Protein AF-A0A525CBE3-F1 (afdb_monomer_lite)

Radius of gyration: 21.02 Å; chains: 1; bounding box: 46×23×80 Å

Sequence (119 aa):
MKFIIILFCFYPCSSLAVDCSKYGKIKNDSGWCVPTIKQKESLGNIFTFLNCSYLSGLTCKVKYNGKQLLSQKIYYSQYNLKGEFINKKLLIYPKLNPDEFGIVTFFHVHGATTNLVIE

Foldseek 3Di:
DDDDDDDDPPDPPPPPQPDLPVPPADQDPVRDQAADEDEDPVCVCQKDWADWDDDQATKTKIFGQPSDDDDPWKKKWWAAPVRHTDDIGTWDWDDDDHGDITMTGDRDDPRGSTYIYID

Secondary structure (DSSP, 8-state):
--------------------GGGT-PBPTTSPBPPPEEE-HHHHTTEEEEEEEESSSEEEEEEE--SS---S--EEEEE-TTS-EEEEEE-------TT-EEEEEE-PPTT---EEEE-

pLDDT: mean 70.27, std 15.6, range [34.62, 90.69]

Structure (mmCIF, N/CA/C/O backbone):
data_AF-A0A525CBE3-F1
#
_entry.id   AF-A0A525CBE3-F1
#
loop_
_atom_site.group_PDB
_atom_site.id
_atom_site.type_symbol
_atom_site.label_atom_id
_atom_site.label_alt_id
_atom_site.label_comp_id
_atom_site.label_asym_id
_atom_site.label_entity_id
_atom_site.label_seq_id
_atom_site.pdbx_PDB_ins_code
_atom_site.Cartn_x
_atom_site.Cartn_y
_atom_site.Cartn_z
_atom_site.occupancy
_atom_site.B_iso_or_equiv
_atom_site.auth_seq_id
_atom_site.auth_comp_id
_atom_site.auth_asym_id
_atom_site.auth_atom_id
_atom_site.pdbx_PDB_model_num
ATOM 1 N N . MET A 1 1 ? 32.130 -6.389 -63.832 1.00 38.84 1 MET A N 1
ATOM 2 C CA . MET A 1 1 ? 30.854 -6.546 -63.097 1.00 38.84 1 MET A CA 1
ATOM 3 C C . MET A 1 1 ? 31.081 -6.143 -61.648 1.00 38.84 1 MET A C 1
ATOM 5 O O . MET A 1 1 ? 31.939 -6.735 -61.010 1.00 38.84 1 MET A O 1
ATOM 9 N N . LYS A 1 2 ? 30.401 -5.099 -61.157 1.00 34.62 2 LYS A N 1
ATOM 10 C CA . LYS A 1 2 ? 30.454 -4.672 -59.748 1.00 34.62 2 LYS A CA 1
ATOM 11 C C . LYS A 1 2 ? 29.262 -5.291 -59.019 1.00 34.62 2 LYS A C 1
ATOM 13 O O . LYS A 1 2 ? 28.128 -5.001 -59.382 1.00 34.62 2 LYS A O 1
ATOM 18 N N . PHE A 1 3 ? 29.521 -6.143 -58.031 1.00 37.00 3 PHE A N 1
ATOM 19 C CA . PHE A 1 3 ? 28.490 -6.697 -57.155 1.00 37.00 3 PHE A CA 1
ATOM 20 C C . PHE A 1 3 ? 28.270 -5.740 -55.982 1.00 37.00 3 PHE A C 1
ATOM 22 O O . PHE A 1 3 ? 29.191 -5.471 -55.215 1.00 37.00 3 PHE A O 1
ATOM 29 N N . ILE A 1 4 ? 27.059 -5.198 -55.873 1.00 43.19 4 ILE A N 1
ATOM 30 C CA . ILE A 1 4 ? 26.615 -4.412 -54.721 1.00 43.19 4 ILE A CA 1
ATOM 31 C C . ILE A 1 4 ? 25.974 -5.399 -53.747 1.00 43.19 4 ILE A C 1
ATOM 33 O O . ILE A 1 4 ? 24.931 -5.978 -54.045 1.00 43.19 4 ILE A O 1
ATOM 37 N N . ILE A 1 5 ? 26.616 -5.617 -52.601 1.00 48.12 5 ILE A N 1
ATOM 38 C CA . ILE A 1 5 ? 26.070 -6.430 -51.513 1.00 48.12 5 ILE A CA 1
ATOM 39 C C . ILE A 1 5 ? 25.222 -5.500 -50.644 1.00 48.12 5 ILE A C 1
ATOM 41 O O . ILE A 1 5 ? 25.749 -4.655 -49.923 1.00 48.12 5 ILE A O 1
ATOM 45 N N . ILE A 1 6 ? 23.900 -5.634 -50.741 1.00 50.97 6 ILE A N 1
ATOM 46 C CA . ILE A 1 6 ? 22.947 -4.938 -49.874 1.00 50.97 6 ILE A CA 1
ATOM 47 C C . ILE A 1 6 ? 22.848 -5.749 -48.576 1.00 50.97 6 ILE A C 1
ATOM 49 O O . ILE A 1 6 ? 22.178 -6.780 -48.534 1.00 50.97 6 ILE A O 1
ATOM 53 N N . LEU A 1 7 ? 23.543 -5.309 -47.521 1.00 44.50 7 LEU A N 1
ATOM 54 C CA . LEU A 1 7 ? 23.348 -5.846 -46.173 1.00 44.50 7 LEU A CA 1
ATOM 55 C C . LEU A 1 7 ? 22.003 -5.345 -45.631 1.00 44.50 7 LEU A C 1
ATOM 57 O O . LEU A 1 7 ? 21.880 -4.205 -45.186 1.00 44.50 7 LEU A O 1
ATOM 61 N N . PHE A 1 8 ? 20.993 -6.211 -45.642 1.00 48.38 8 PHE A N 1
ATOM 62 C CA . PHE A 1 8 ? 19.809 -6.027 -44.811 1.00 48.38 8 PHE A CA 1
ATOM 63 C C . PHE A 1 8 ? 20.213 -6.254 -43.351 1.00 48.38 8 PHE A C 1
ATOM 65 O O . PHE A 1 8 ? 20.375 -7.392 -42.911 1.00 48.38 8 PHE A O 1
ATOM 72 N N . CYS A 1 9 ? 20.382 -5.173 -42.590 1.00 42.91 9 CYS A N 1
ATOM 73 C CA . CYS A 1 9 ? 20.418 -5.250 -41.134 1.00 42.91 9 CYS A CA 1
ATOM 74 C C . CYS A 1 9 ? 19.037 -5.692 -40.630 1.00 42.91 9 CYS A C 1
ATOM 76 O O . CYS A 1 9 ? 18.174 -4.868 -40.330 1.00 42.91 9 CYS A O 1
ATOM 78 N N . PHE A 1 10 ? 18.836 -7.005 -40.524 1.00 43.59 10 PHE A N 1
ATOM 79 C CA . PHE A 1 10 ? 17.820 -7.600 -39.663 1.00 43.59 10 PHE A CA 1
ATOM 80 C C . PHE A 1 10 ? 18.227 -7.332 -38.211 1.00 43.59 10 PHE A C 1
ATOM 82 O O . PHE A 1 10 ? 18.789 -8.193 -37.542 1.00 43.59 10 PHE A O 1
ATOM 89 N N . TYR A 1 11 ? 17.991 -6.116 -37.720 1.00 44.75 11 TYR A N 1
ATOM 90 C CA . TYR A 1 11 ? 17.937 -5.912 -36.279 1.00 44.75 11 TYR A CA 1
ATOM 91 C C . TYR A 1 11 ? 16.696 -6.660 -35.787 1.00 44.75 11 TYR A C 1
ATOM 93 O O . TYR A 1 11 ? 15.586 -6.266 -36.162 1.00 44.75 11 TYR A O 1
ATOM 101 N N . PRO A 1 12 ? 16.817 -7.724 -34.969 1.00 46.62 12 PRO A N 1
ATOM 102 C CA . PRO A 1 12 ? 15.671 -8.140 -34.191 1.00 46.62 12 PRO A CA 1
ATOM 103 C C . PRO A 1 12 ? 15.301 -6.929 -33.340 1.00 46.62 12 PRO A C 1
ATOM 105 O O . PRO A 1 12 ? 16.126 -6.414 -32.584 1.00 46.62 12 PRO A O 1
ATOM 108 N N . CYS A 1 13 ? 14.081 -6.431 -33.522 1.00 39.22 13 CYS A N 1
ATOM 109 C CA . CYS A 1 13 ? 13.461 -5.523 -32.578 1.00 39.22 13 CYS A CA 1
ATOM 110 C C . CYS A 1 13 ? 13.420 -6.292 -31.256 1.00 39.22 13 CYS A C 1
ATOM 112 O O . CYS A 1 13 ? 12.538 -7.120 -31.036 1.00 39.22 13 CYS A O 1
ATOM 114 N N . SER A 1 14 ? 14.455 -6.134 -30.433 1.00 43.72 14 SER A N 1
ATOM 115 C CA . SER A 1 14 ? 14.506 -6.705 -29.103 1.00 43.72 14 SER A CA 1
ATOM 116 C C . SER A 1 14 ? 13.385 -6.023 -28.346 1.00 43.72 14 SER A C 1
ATOM 118 O O . SER A 1 14 ? 13.523 -4.895 -27.878 1.00 43.72 14 SER A O 1
ATOM 120 N N . SER A 1 15 ? 12.237 -6.700 -28.277 1.00 46.59 15 SER A N 1
ATOM 121 C CA . SER A 1 15 ? 11.198 -6.376 -27.319 1.00 46.59 15 SER A CA 1
ATOM 122 C C . SER A 1 15 ? 11.913 -6.296 -25.978 1.00 46.59 15 SER A C 1
ATOM 124 O O . SER A 1 15 ? 12.420 -7.318 -25.508 1.00 46.59 15 SER A O 1
ATOM 126 N N . LEU A 1 16 ? 12.050 -5.094 -25.413 1.00 46.72 16 LEU A N 1
ATOM 127 C CA . LEU A 1 16 ? 12.557 -4.927 -24.060 1.00 46.72 16 LEU A CA 1
ATOM 128 C C . LEU A 1 16 ? 11.596 -5.698 -23.157 1.00 46.72 16 LEU A C 1
ATOM 130 O O . LEU A 1 16 ? 10.543 -5.197 -22.763 1.00 46.72 16 LEU A O 1
ATOM 134 N N . ALA A 1 17 ? 11.921 -6.959 -22.890 1.00 50.47 17 ALA A N 1
ATOM 135 C CA . ALA A 1 17 ? 11.230 -7.755 -21.910 1.00 50.47 17 ALA A CA 1
ATOM 136 C C . ALA A 1 17 ? 11.529 -7.077 -20.577 1.00 50.47 17 ALA A C 1
ATOM 138 O O . ALA A 1 17 ? 12.643 -7.158 -20.066 1.00 50.47 17 ALA A O 1
ATOM 139 N N . VAL A 1 18 ? 10.560 -6.313 -20.074 1.00 54.78 18 VAL A N 1
ATOM 140 C CA . VAL A 1 18 ? 10.680 -5.650 -18.781 1.00 54.78 18 VAL A CA 1
ATOM 141 C C . VAL A 1 18 ? 10.821 -6.753 -17.736 1.00 54.78 18 VAL A C 1
ATOM 143 O O . VAL A 1 18 ? 9.871 -7.488 -17.463 1.00 54.78 18 VAL A O 1
ATOM 146 N N . ASP A 1 19 ? 12.034 -6.920 -17.215 1.00 57.81 19 ASP A N 1
ATOM 147 C CA . ASP A 1 19 ? 12.336 -7.917 -16.199 1.00 57.81 19 ASP A CA 1
ATOM 148 C C . ASP A 1 19 ? 11.806 -7.439 -14.838 1.00 57.81 19 ASP A C 1
ATOM 150 O O . ASP A 1 19 ? 12.372 -6.559 -14.185 1.00 57.81 19 ASP A O 1
ATOM 154 N N . CYS A 1 20 ? 10.673 -8.009 -14.425 1.00 59.81 20 CYS A N 1
ATOM 155 C CA . CYS A 1 20 ? 10.031 -7.713 -13.146 1.00 59.81 20 CYS A CA 1
ATOM 156 C C . CYS A 1 20 ? 10.633 -8.519 -11.972 1.00 59.81 20 CYS A C 1
ATOM 158 O O . CYS A 1 20 ? 10.267 -8.274 -10.817 1.00 59.81 20 CYS A O 1
ATOM 160 N N . SER A 1 21 ? 11.529 -9.483 -12.238 1.00 56.75 21 SER A N 1
ATOM 161 C CA . SER A 1 21 ? 11.987 -10.483 -11.258 1.00 56.75 21 SER A CA 1
ATOM 162 C C . SER A 1 21 ? 12.767 -9.874 -10.091 1.00 56.75 21 SER A C 1
ATOM 164 O O . SER A 1 21 ? 12.572 -10.269 -8.942 1.00 56.75 21 SER A O 1
ATOM 166 N N . LYS A 1 22 ? 13.551 -8.820 -10.342 1.00 52.91 22 LYS A N 1
ATOM 167 C CA . LYS A 1 22 ? 14.335 -8.109 -9.316 1.00 52.91 22 LYS A CA 1
ATOM 168 C C . LYS A 1 22 ? 13.477 -7.378 -8.269 1.00 52.91 22 LYS A C 1
ATOM 170 O O . LYS A 1 22 ? 13.978 -6.994 -7.215 1.00 52.91 22 LYS A O 1
ATOM 175 N N . TYR A 1 23 ? 12.185 -7.190 -8.537 1.00 50.94 23 TYR A N 1
ATOM 176 C CA . TYR A 1 23 ? 11.291 -6.339 -7.741 1.00 50.94 23 TYR A CA 1
ATOM 177 C C . TYR A 1 23 ? 10.095 -7.102 -7.149 1.00 50.94 23 TYR A C 1
ATOM 179 O O . TYR A 1 23 ? 9.199 -6.497 -6.552 1.00 50.94 23 TYR A O 1
ATOM 187 N N . GLY A 1 24 ? 10.118 -8.435 -7.272 1.00 47.66 24 GLY A N 1
ATOM 188 C CA . GLY A 1 24 ? 9.222 -9.347 -6.567 1.00 47.66 24 GLY A CA 1
ATOM 189 C C . GLY A 1 24 ? 7.805 -9.422 -7.127 1.00 47.66 24 GLY A C 1
ATOM 190 O O . GLY A 1 24 ? 6.876 -9.546 -6.328 1.00 47.66 24 GLY A O 1
ATOM 191 N N . LYS A 1 25 ? 7.600 -9.309 -8.456 1.00 55.25 25 LYS A N 1
ATOM 192 C CA . LYS A 1 25 ? 6.237 -9.252 -9.020 1.00 55.25 25 LYS A CA 1
ATOM 193 C C . LYS A 1 25 ? 5.908 -10.042 -10.279 1.00 55.25 25 LYS A C 1
ATOM 195 O O . LYS A 1 25 ? 6.708 -10.192 -11.194 1.00 55.25 25 LYS A O 1
ATOM 200 N N . ILE A 1 26 ? 4.632 -10.447 -10.269 1.00 55.75 26 ILE A N 1
ATOM 201 C CA . ILE A 1 26 ? 3.819 -11.074 -11.312 1.00 55.75 26 ILE A CA 1
ATOM 202 C C . ILE A 1 26 ? 3.611 -10.075 -12.456 1.00 55.75 26 ILE A C 1
ATOM 204 O O . ILE A 1 26 ? 3.178 -8.939 -12.236 1.00 55.75 26 ILE A O 1
ATOM 208 N N . LYS A 1 27 ? 3.926 -10.520 -13.671 1.00 55.69 27 LYS A N 1
ATOM 209 C CA . LYS A 1 27 ? 3.571 -9.858 -14.926 1.00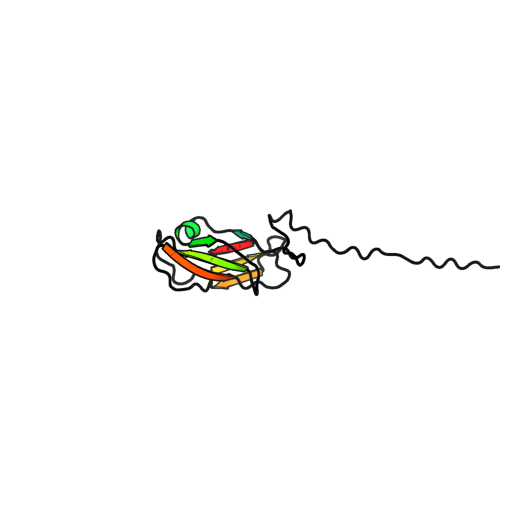 55.69 27 LYS A CA 1
ATOM 210 C C . LYS A 1 27 ? 2.052 -9.963 -15.080 1.00 55.69 27 LYS A C 1
ATOM 212 O O . LYS A 1 27 ? 1.530 -11.067 -14.961 1.00 55.69 27 LYS A O 1
ATOM 217 N N . ASN A 1 28 ? 1.336 -8.860 -15.302 1.00 60.59 28 ASN A N 1
ATOM 218 C CA . ASN A 1 28 ? -0.060 -9.009 -15.728 1.00 60.59 28 ASN A CA 1
ATOM 219 C C . ASN A 1 28 ? -0.106 -9.649 -17.128 1.00 60.59 28 ASN A C 1
ATOM 221 O O . ASN A 1 28 ? 0.909 -9.674 -17.831 1.00 60.59 28 ASN A O 1
ATOM 225 N N . ASP A 1 29 ? -1.277 -10.126 -17.550 1.00 58.50 29 ASP A N 1
ATOM 226 C CA . ASP A 1 29 ? -1.456 -10.780 -18.859 1.00 58.50 29 ASP A CA 1
ATOM 227 C C . ASP A 1 29 ? -1.034 -9.879 -20.036 1.00 58.50 29 ASP A C 1
ATOM 229 O O . ASP A 1 29 ? -0.702 -10.352 -21.119 1.00 58.50 29 ASP A O 1
ATOM 233 N N . SER A 1 30 ? -0.978 -8.563 -19.808 1.00 58.06 30 SER A N 1
ATOM 234 C CA . SER A 1 30 ? -0.550 -7.546 -20.772 1.00 58.06 30 SER A CA 1
ATOM 235 C C . S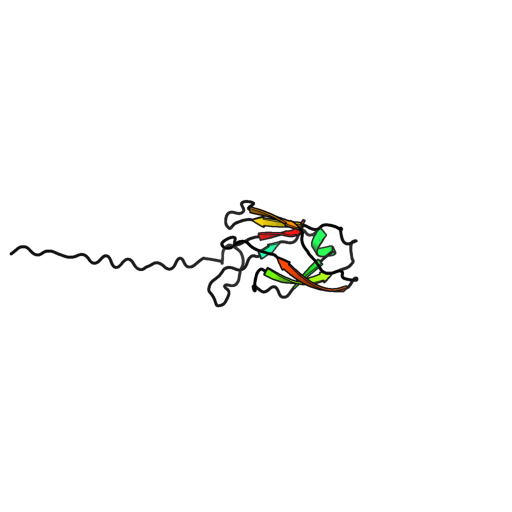ER A 1 30 ? 0.952 -7.224 -20.734 1.00 58.06 30 SER A C 1
ATOM 237 O O . SER A 1 30 ? 1.396 -6.314 -21.431 1.00 58.06 30 SER A O 1
ATOM 239 N N . GLY A 1 31 ? 1.754 -7.920 -19.925 1.00 59.44 31 GLY A N 1
ATOM 240 C CA . GLY A 1 31 ? 3.209 -7.769 -19.910 1.00 59.44 31 GLY A CA 1
ATOM 241 C C . GLY A 1 31 ? 3.773 -6.678 -18.988 1.00 59.44 31 GLY A C 1
ATOM 242 O O . GLY A 1 31 ? 4.984 -6.460 -19.008 1.00 59.44 31 GLY A O 1
ATOM 243 N N . TRP A 1 32 ? 2.947 -6.015 -18.174 1.00 61.75 32 TRP A N 1
ATOM 244 C CA . TRP A 1 32 ? 3.352 -4.916 -17.291 1.00 61.75 32 TRP A CA 1
ATOM 245 C C . TRP A 1 32 ? 3.755 -5.401 -15.899 1.00 61.75 32 TRP A C 1
ATOM 247 O O . TRP A 1 32 ? 3.110 -6.271 -15.306 1.00 61.75 32 TRP A O 1
ATOM 257 N N . CYS 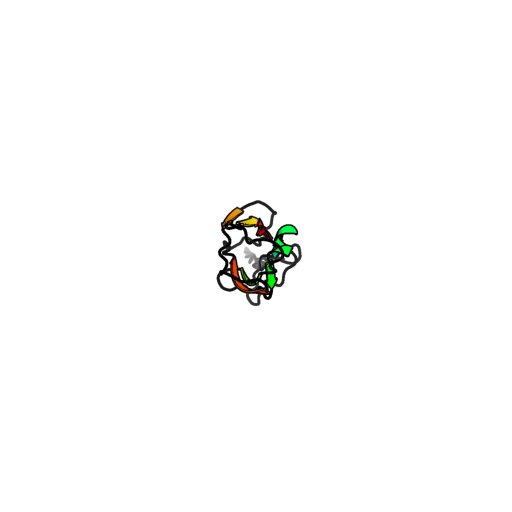A 1 33 ? 4.791 -4.775 -15.338 1.00 66.69 33 CYS A N 1
ATOM 258 C CA . CYS A 1 33 ? 5.163 -4.984 -13.947 1.00 66.69 33 CYS A CA 1
ATOM 259 C C . CYS A 1 33 ? 4.215 -4.206 -13.023 1.00 66.69 33 CYS A C 1
ATOM 261 O O . CYS A 1 33 ? 4.138 -2.977 -13.067 1.00 66.69 33 CYS A O 1
ATOM 263 N N . VAL A 1 34 ? 3.515 -4.922 -12.148 1.00 68.06 34 VAL A N 1
ATOM 264 C CA . VAL A 1 34 ? 2.670 -4.318 -11.109 1.00 68.06 34 VAL A CA 1
ATOM 265 C C . VAL A 1 34 ? 3.583 -3.692 -10.020 1.00 68.06 34 VAL A C 1
ATOM 267 O O . VAL A 1 34 ? 4.702 -4.161 -9.847 1.00 68.06 34 VAL A O 1
ATOM 270 N N . PRO A 1 35 ? 3.180 -2.641 -9.279 1.00 69.06 35 PRO A N 1
ATOM 271 C CA . PRO A 1 35 ? 3.996 -2.014 -8.213 1.00 69.06 35 PRO A CA 1
ATOM 272 C C . PRO A 1 35 ? 3.823 -2.662 -6.828 1.00 69.06 35 PRO A C 1
ATOM 274 O O . PRO A 1 35 ? 2.689 -2.924 -6.436 1.00 69.06 35 PRO A O 1
ATOM 277 N N . THR A 1 36 ? 4.888 -2.954 -6.071 1.00 71.88 36 THR A N 1
ATOM 278 C CA . THR A 1 36 ? 4.817 -3.633 -4.752 1.00 71.88 36 THR A CA 1
ATOM 279 C C . THR A 1 36 ? 4.475 -2.686 -3.615 1.00 71.88 36 THR A C 1
ATOM 281 O O . THR A 1 36 ? 5.056 -1.614 -3.489 1.00 71.88 36 THR A O 1
ATOM 284 N N . ILE A 1 37 ? 3.562 -3.104 -2.736 1.00 75.81 37 ILE A N 1
ATOM 285 C CA . ILE A 1 37 ? 3.282 -2.373 -1.499 1.00 75.81 37 ILE A CA 1
ATOM 286 C C . ILE A 1 37 ? 4.277 -2.824 -0.438 1.00 75.81 37 ILE A C 1
ATOM 288 O O . ILE A 1 37 ? 4.360 -4.010 -0.125 1.00 75.81 37 ILE A O 1
ATOM 292 N N . LYS A 1 38 ? 5.019 -1.868 0.118 1.00 77.75 38 LYS A N 1
ATOM 293 C CA . LYS A 1 38 ? 5.838 -2.048 1.314 1.00 77.75 38 LYS A CA 1
ATOM 294 C C . LYS A 1 38 ? 5.226 -1.224 2.436 1.00 77.75 38 LYS A C 1
ATOM 296 O O . LYS A 1 38 ? 5.273 0.002 2.441 1.00 77.75 38 LYS A O 1
ATOM 301 N N . GLN A 1 39 ? 4.627 -1.905 3.394 1.00 75.12 39 GLN A N 1
ATOM 302 C CA . GLN A 1 39 ? 3.982 -1.245 4.517 1.00 75.12 39 GLN A CA 1
ATOM 303 C C . GLN A 1 39 ? 4.984 -1.052 5.660 1.00 75.12 39 GLN A C 1
ATOM 305 O O . GLN A 1 39 ? 5.718 -1.982 5.990 1.00 75.12 39 GLN A O 1
ATOM 310 N N . LYS A 1 40 ? 5.015 0.140 6.275 1.00 76.56 40 LYS A N 1
ATOM 311 C CA . LYS A 1 40 ? 5.692 0.320 7.569 1.00 76.56 40 LYS A CA 1
ATOM 312 C C . LYS A 1 40 ? 4.996 -0.548 8.618 1.00 76.56 40 LYS A C 1
ATOM 314 O O . LYS A 1 40 ? 3.771 -0.630 8.633 1.00 76.56 40 LYS A O 1
ATOM 319 N N . GLU A 1 41 ? 5.764 -1.162 9.510 1.00 73.88 41 GLU A N 1
ATOM 320 C CA . GLU A 1 41 ? 5.241 -2.089 10.523 1.00 73.88 41 GLU A CA 1
ATOM 321 C C . GLU A 1 41 ? 4.141 -1.459 11.393 1.00 73.88 41 GLU A C 1
ATOM 323 O O . GLU A 1 41 ? 3.090 -2.061 11.607 1.00 73.88 41 GLU A O 1
ATOM 328 N N . SER A 1 42 ? 4.315 -0.191 11.783 1.00 73.56 42 SER A N 1
ATOM 329 C CA . SER A 1 42 ? 3.311 0.588 12.519 1.00 73.56 42 SER A CA 1
ATOM 330 C C . SER A 1 42 ? 1.964 0.677 11.796 1.00 73.56 42 SER A C 1
ATOM 332 O O . SER A 1 42 ? 0.911 0.605 12.424 1.00 73.56 42 SER A O 1
ATOM 334 N N . LEU A 1 43 ? 1.975 0.766 10.466 1.00 75.69 43 LEU A N 1
ATOM 335 C CA . LEU A 1 43 ? 0.764 0.788 9.652 1.00 75.69 43 LEU A CA 1
ATOM 336 C C . LEU A 1 43 ? 0.139 -0.593 9.492 1.00 75.69 43 LEU A C 1
ATOM 338 O O . LEU A 1 43 ? -1.065 -0.651 9.266 1.00 75.69 43 LEU A O 1
ATOM 342 N N . GLY A 1 44 ? 0.895 -1.686 9.631 1.00 78.38 44 GLY A N 1
ATOM 343 C CA . GLY A 1 44 ? 0.343 -3.049 9.663 1.00 78.38 44 GLY A CA 1
ATOM 344 C C . GLY A 1 44 ? -0.627 -3.264 10.832 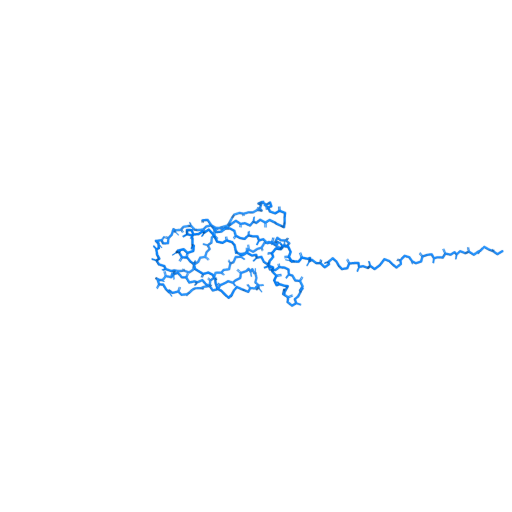1.00 78.38 44 GLY A C 1
ATOM 345 O O . GLY A 1 44 ? -1.567 -4.055 10.740 1.00 78.38 44 GLY A O 1
ATOM 346 N N . ASN A 1 45 ? -0.470 -2.488 11.908 1.00 79.62 45 ASN A N 1
ATOM 347 C CA . ASN A 1 45 ? -1.410 -2.464 13.030 1.00 79.62 45 ASN A CA 1
ATOM 348 C C . ASN A 1 45 ? -2.706 -1.701 12.717 1.00 79.62 45 ASN A C 1
ATOM 350 O O . ASN A 1 45 ? -3.722 -1.936 13.368 1.00 79.62 45 ASN A O 1
ATOM 354 N N . ILE A 1 46 ? -2.690 -0.817 11.718 1.00 80.88 46 ILE A N 1
ATOM 355 C CA . ILE A 1 46 ? -3.848 -0.019 11.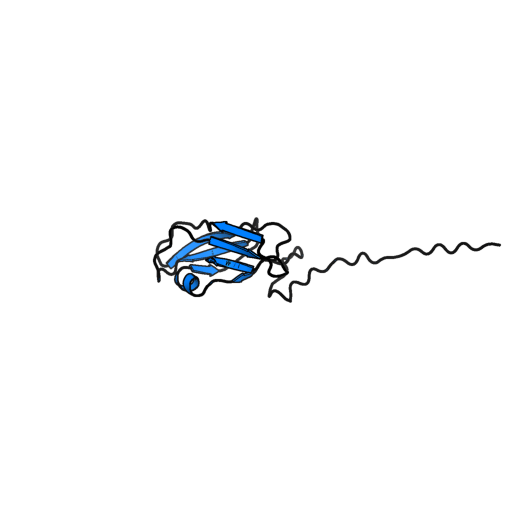300 1.00 80.88 46 ILE A CA 1
ATOM 356 C C . ILE A 1 46 ? -4.569 -0.723 10.154 1.00 80.88 46 ILE A C 1
ATOM 358 O O . ILE A 1 46 ? -5.775 -0.929 10.223 1.00 80.88 46 ILE A O 1
ATOM 362 N N . PHE A 1 47 ? -3.842 -1.125 9.115 1.00 85.88 47 PHE A N 1
ATOM 363 C CA . PHE A 1 47 ? -4.414 -1.652 7.886 1.00 85.88 47 PHE A CA 1
ATOM 364 C C . PHE A 1 47 ? -3.761 -2.948 7.433 1.00 85.88 47 PHE A C 1
ATOM 366 O O . PHE A 1 47 ? -2.555 -3.140 7.567 1.00 85.88 47 PHE A O 1
ATOM 373 N N . THR A 1 48 ? -4.548 -3.790 6.775 1.00 88.75 48 THR A N 1
ATOM 374 C CA . THR A 1 48 ? -4.042 -4.907 5.978 1.00 88.75 48 THR A CA 1
ATOM 375 C C . THR A 1 48 ? -4.553 -4.779 4.551 1.00 88.75 48 THR A C 1
ATOM 377 O O . THR A 1 48 ? -5.758 -4.689 4.329 1.00 88.75 48 THR A O 1
ATOM 380 N N . PHE A 1 49 ? -3.639 -4.773 3.580 1.00 86.69 49 PHE A N 1
ATOM 381 C CA . PHE A 1 49 ? -3.970 -4.728 2.156 1.00 86.69 49 PHE A CA 1
ATOM 382 C C . PHE A 1 49 ? -3.977 -6.144 1.577 1.00 86.69 49 PHE A C 1
ATOM 384 O O . PHE A 1 49 ? -3.021 -6.899 1.737 1.00 86.69 49 PHE A O 1
ATOM 391 N N . LEU A 1 50 ? -5.070 -6.501 0.912 1.00 86.44 50 LEU A N 1
ATOM 392 C CA . LEU A 1 50 ? -5.384 -7.831 0.403 1.00 86.44 50 LEU A CA 1
ATOM 393 C C . LEU A 1 50 ? -5.863 -7.723 -1.047 1.00 86.44 50 LEU A C 1
ATOM 395 O O . LEU A 1 50 ? -6.392 -6.689 -1.460 1.00 86.44 50 LEU A O 1
ATOM 399 N N . ASN A 1 51 ? -5.734 -8.812 -1.806 1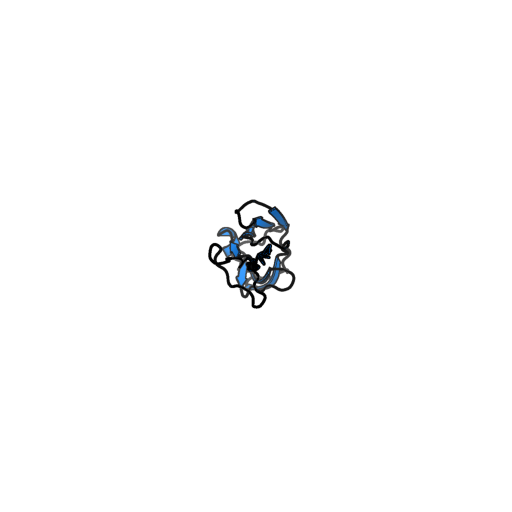.00 85.69 51 ASN A N 1
ATOM 400 C CA . ASN A 1 51 ? -6.317 -8.970 -3.146 1.00 85.69 51 ASN A CA 1
ATOM 401 C C . ASN A 1 51 ? -6.055 -7.771 -4.076 1.00 85.69 51 ASN A C 1
ATOM 403 O O . ASN A 1 51 ? -6.971 -7.226 -4.691 1.00 85.69 51 ASN A O 1
ATOM 407 N N . CYS A 1 52 ? -4.801 -7.324 -4.136 1.00 80.25 52 CYS A N 1
ATOM 408 C CA . CYS A 1 52 ? -4.420 -6.183 -4.955 1.00 80.25 52 CYS A CA 1
ATOM 409 C C . CYS A 1 52 ? -4.417 -6.540 -6.445 1.00 80.25 52 CYS A C 1
ATOM 411 O O . CYS A 1 52 ? -3.747 -7.484 -6.861 1.00 80.25 52 CYS A O 1
ATOM 413 N N . SER A 1 53 ? -5.107 -5.738 -7.249 1.00 79.19 53 SER A N 1
ATOM 414 C CA . SER A 1 53 ? -5.197 -5.861 -8.704 1.00 79.19 53 SER A CA 1
ATOM 415 C C . SER A 1 53 ? -4.902 -4.520 -9.374 1.00 79.19 53 SER A C 1
ATOM 417 O O . SER A 1 53 ? -4.959 -3.467 -8.738 1.00 79.19 53 SER A O 1
ATOM 419 N N . TYR A 1 54 ? -4.522 -4.551 -10.650 1.00 75.19 54 TYR A N 1
ATOM 420 C CA . TYR A 1 54 ? -4.229 -3.343 -11.416 1.00 75.19 54 TYR A CA 1
ATOM 421 C C . TYR A 1 54 ? -5.380 -3.050 -12.384 1.00 75.19 54 TYR A C 1
ATOM 423 O O . TYR A 1 54 ? -5.623 -3.845 -13.287 1.00 75.19 54 TYR A O 1
ATOM 431 N N . LEU A 1 55 ? -6.084 -1.931 -12.181 1.00 70.00 55 LEU A N 1
ATOM 432 C CA . LEU A 1 55 ? -7.202 -1.473 -13.027 1.00 70.00 55 LEU A CA 1
ATOM 433 C C . LEU A 1 55 ? -6.883 -0.100 -13.642 1.00 70.00 55 LEU A C 1
ATOM 435 O O . LEU A 1 55 ? -6.382 -0.018 -14.756 1.00 70.00 55 LEU A O 1
ATOM 439 N N . SER A 1 56 ? -7.108 0.980 -12.892 1.00 67.19 56 SER A N 1
ATOM 440 C CA . SER A 1 56 ? -6.701 2.366 -13.213 1.00 67.19 56 SER A CA 1
ATOM 441 C C . SER A 1 56 ? -5.542 2.857 -12.326 1.00 67.19 56 SER A C 1
ATOM 443 O O . SER A 1 56 ? -5.166 4.028 -12.312 1.00 67.19 56 SER A O 1
ATOM 445 N N . GLY A 1 57 ? -4.995 1.931 -11.547 1.00 77.00 57 GLY A N 1
ATOM 446 C CA . GLY A 1 57 ? -4.032 2.090 -10.471 1.00 77.00 57 GLY A CA 1
ATOM 447 C C . GLY A 1 57 ? -3.923 0.754 -9.737 1.00 77.00 57 GLY A C 1
ATOM 448 O O . GLY A 1 57 ? -4.563 -0.224 -10.132 1.00 77.00 57 GLY A O 1
ATOM 449 N N . LEU A 1 58 ? -3.125 0.694 -8.671 1.00 81.62 58 LEU A N 1
ATOM 450 C CA . LEU A 1 58 ? -3.103 -0.494 -7.820 1.00 81.62 58 LEU A CA 1
ATOM 451 C C . LEU A 1 58 ? -4.297 -0.419 -6.865 1.00 81.62 58 LEU A C 1
ATOM 453 O O . LEU A 1 58 ? -4.300 0.397 -5.949 1.00 81.62 58 LEU A O 1
ATOM 457 N N . THR A 1 59 ? -5.314 -1.239 -7.086 1.00 86.00 59 THR A N 1
ATOM 458 C CA . THR A 1 59 ? -6.524 -1.287 -6.263 1.00 86.00 59 THR A CA 1
ATOM 459 C C . THR A 1 59 ? -6.472 -2.505 -5.356 1.00 86.00 59 THR A C 1
ATOM 461 O O . THR A 1 59 ? -6.324 -3.628 -5.828 1.00 86.00 59 THR A O 1
ATOM 464 N N . CYS A 1 60 ? -6.602 -2.293 -4.051 1.00 86.50 60 CYS A N 1
ATOM 465 C CA . CYS A 1 60 ? -6.557 -3.343 -3.040 1.00 86.50 60 CYS A CA 1
ATOM 466 C C . CYS A 1 60 ? -7.820 -3.323 -2.182 1.00 86.50 60 CYS A C 1
ATOM 468 O O . CYS A 1 60 ? -8.379 -2.260 -1.892 1.00 86.50 60 CYS A O 1
ATOM 470 N N . LYS A 1 61 ? -8.210 -4.502 -1.696 1.00 90.56 61 LYS A N 1
ATOM 471 C CA . LYS A 1 61 ? -9.098 -4.607 -0.541 1.00 90.56 61 LYS A CA 1
ATOM 472 C C . LYS A 1 61 ? -8.291 -4.229 0.695 1.00 90.56 61 LYS A C 1
ATOM 474 O O . LYS A 1 61 ? -7.208 -4.764 0.907 1.00 90.56 61 LYS A O 1
ATOM 479 N N . VAL A 1 62 ? -8.785 -3.302 1.499 1.00 89.81 62 VAL A N 1
ATOM 480 C CA . VAL A 1 62 ? -8.142 -2.902 2.753 1.00 89.81 62 VAL A CA 1
ATOM 481 C C . VAL A 1 62 ? -9.002 -3.358 3.922 1.00 89.81 62 VAL A C 1
ATOM 483 O O . VAL A 1 62 ? -10.218 -3.214 3.871 1.00 89.81 62 VAL A O 1
ATOM 486 N N . LYS A 1 63 ? -8.391 -3.927 4.956 1.00 90.56 63 LYS A N 1
ATOM 487 C CA . LYS A 1 63 ? -9.030 -4.214 6.243 1.00 90.56 63 LYS A CA 1
ATOM 488 C C . LYS A 1 63 ? -8.526 -3.215 7.273 1.00 90.56 63 LYS A C 1
ATOM 490 O O . LYS A 1 63 ? -7.310 -3.067 7.383 1.00 90.56 63 LYS A O 1
ATOM 495 N N . TYR A 1 64 ? -9.415 -2.561 8.017 1.00 88.62 64 TYR A N 1
ATOM 496 C CA . TYR A 1 64 ? -9.017 -1.770 9.184 1.00 88.62 64 TYR A CA 1
ATOM 497 C C . TYR A 1 64 ? -8.908 -2.684 10.409 1.00 88.62 64 TYR A C 1
ATOM 499 O O . TYR A 1 64 ? -9.878 -3.307 10.818 1.00 88.62 64 TYR A O 1
ATOM 507 N N . ASN A 1 65 ? -7.716 -2.789 10.990 1.00 85.12 65 ASN A N 1
ATOM 508 C CA . ASN A 1 65 ? -7.419 -3.718 12.082 1.00 85.12 65 ASN A CA 1
ATOM 509 C C . ASN A 1 65 ? -7.784 -3.166 13.467 1.00 85.12 65 ASN A C 1
ATOM 511 O O . ASN A 1 65 ? -7.777 -3.918 14.435 1.00 85.12 65 ASN A O 1
ATOM 515 N N . GLY A 1 66 ? -8.041 -1.860 13.595 1.00 77.31 66 GLY A N 1
ATOM 516 C CA . GLY A 1 66 ? -8.510 -1.251 14.845 1.00 77.31 66 GLY A CA 1
ATOM 517 C C . GLY A 1 66 ? -7.517 -1.232 16.015 1.00 77.31 66 GLY A C 1
ATOM 518 O O . GLY A 1 66 ? -7.875 -0.739 17.080 1.00 77.31 66 GLY A O 1
ATOM 519 N N . LYS A 1 67 ? -6.272 -1.713 15.856 1.00 81.19 67 LYS A N 1
ATOM 520 C CA . LYS A 1 67 ? -5.273 -1.732 16.949 1.00 81.19 67 LYS A CA 1
ATOM 521 C C . LYS A 1 67 ? -4.724 -0.347 17.300 1.00 81.19 67 LYS A C 1
ATOM 523 O O . LYS A 1 67 ? -4.107 -0.179 18.347 1.00 81.19 67 LYS A O 1
ATOM 528 N N . GLN A 1 68 ? -4.913 0.632 16.421 1.00 76.44 68 GLN A N 1
ATOM 529 C CA . GLN A 1 68 ? -4.504 2.015 16.624 1.00 76.44 68 GLN A CA 1
ATOM 530 C C . GLN A 1 68 ? -5.514 2.945 15.955 1.00 76.44 68 GLN A C 1
ATOM 532 O O . GLN A 1 68 ? -6.073 2.605 14.912 1.00 76.44 68 GLN A O 1
ATOM 537 N N . LEU A 1 69 ? -5.728 4.121 16.555 1.00 72.44 69 LEU A N 1
ATOM 538 C CA . LEU A 1 69 ? -6.592 5.149 15.988 1.00 72.44 69 LEU A CA 1
ATOM 539 C C . LEU A 1 69 ? -6.125 5.543 14.588 1.00 72.44 69 LEU A C 1
ATOM 541 O O . LEU A 1 69 ? -4.943 5.775 14.325 1.00 72.44 69 LEU A O 1
ATOM 545 N N . LEU A 1 70 ? -7.104 5.655 13.705 1.00 68.75 70 LEU A N 1
ATOM 546 C CA . LEU A 1 70 ? -6.934 6.077 12.332 1.00 68.75 70 LEU A CA 1
ATOM 547 C C . LEU A 1 70 ? -6.436 7.531 12.287 1.00 68.75 70 LEU A C 1
ATOM 549 O O . LEU A 1 70 ? -7.179 8.464 12.593 1.00 68.75 70 LEU A O 1
ATOM 553 N N . SER A 1 71 ? -5.163 7.728 11.924 1.00 67.81 71 SER A N 1
ATOM 554 C CA . SER A 1 71 ? -4.634 9.068 11.654 1.00 67.81 71 SER A CA 1
ATOM 555 C C . SER A 1 71 ? -5.476 9.730 10.566 1.00 67.81 71 SER A C 1
ATOM 557 O O . SER A 1 71 ? -5.757 9.122 9.529 1.00 67.81 71 SER A O 1
ATOM 559 N N . GLN A 1 72 ? -5.836 10.999 10.770 1.00 69.81 72 GLN A N 1
ATOM 560 C CA . GLN A 1 72 ? -6.650 11.758 9.814 1.00 69.81 72 GLN A CA 1
ATOM 561 C C . GLN A 1 72 ? -6.010 11.841 8.423 1.00 69.81 72 GLN A C 1
ATOM 563 O O . GLN A 1 72 ? -6.708 12.055 7.434 1.00 69.81 72 GLN A O 1
ATOM 568 N N . LYS A 1 73 ? -4.682 11.705 8.338 1.00 82.38 73 LYS A N 1
ATOM 569 C CA . LYS A 1 73 ? -3.936 11.773 7.084 1.00 82.38 73 LYS A CA 1
ATOM 570 C C . LYS A 1 73 ? -2.881 10.680 7.075 1.00 82.38 73 LYS A C 1
ATOM 572 O O . LYS A 1 73 ? -1.974 10.682 7.901 1.00 82.38 73 LYS A O 1
ATOM 577 N N . ILE A 1 74 ? -3.026 9.763 6.130 1.00 80.88 74 ILE A N 1
ATOM 578 C CA . ILE A 1 74 ? -2.052 8.715 5.834 1.00 80.88 74 ILE A CA 1
ATOM 579 C C . ILE A 1 74 ? -1.542 9.006 4.438 1.00 80.88 74 ILE A C 1
ATOM 581 O O . ILE A 1 74 ? -2.330 9.337 3.552 1.00 80.88 74 ILE A O 1
ATOM 585 N N . TYR A 1 75 ? -0.237 8.924 4.237 1.00 85.75 75 TYR A N 1
ATOM 586 C CA . TYR A 1 75 ? 0.370 9.213 2.948 1.00 85.75 75 TYR A CA 1
ATOM 587 C C . TYR A 1 75 ? 0.987 7.954 2.367 1.00 85.75 75 TYR A C 1
ATOM 589 O O . TYR A 1 75 ? 1.255 6.981 3.066 1.00 85.75 75 TYR A O 1
ATOM 597 N N . TYR A 1 76 ? 1.237 7.979 1.067 1.00 85.44 76 TYR A N 1
ATOM 598 C CA . TYR A 1 76 ? 2.081 6.992 0.431 1.00 85.44 76 TYR A CA 1
ATOM 599 C C . TYR A 1 76 ? 3.081 7.671 -0.498 1.00 85.44 76 TYR A C 1
ATOM 601 O O . TYR A 1 76 ? 2.764 8.654 -1.174 1.00 85.44 76 TYR A O 1
ATOM 609 N N . SER A 1 77 ? 4.290 7.129 -0.528 1.00 85.88 77 SER A N 1
ATOM 610 C CA . SER A 1 77 ? 5.386 7.591 -1.374 1.00 85.88 77 SER A CA 1
ATOM 611 C C . SER A 1 77 ? 5.608 6.614 -2.525 1.00 85.88 77 SER A C 1
ATOM 613 O O . SER A 1 77 ? 5.560 5.398 -2.328 1.00 85.88 77 SER A O 1
ATOM 615 N N . GLN A 1 78 ? 5.845 7.143 -3.724 1.00 83.00 78 GLN A N 1
ATOM 616 C CA . GLN A 1 78 ? 6.187 6.379 -4.923 1.00 83.00 78 GLN A CA 1
ATOM 617 C C . GLN A 1 78 ? 7.683 6.498 -5.200 1.00 83.00 78 GLN A C 1
ATOM 619 O O . GLN A 1 78 ? 8.221 7.603 -5.225 1.00 83.00 78 GLN A O 1
ATOM 624 N N . TYR A 1 79 ? 8.333 5.369 -5.469 1.00 78.31 79 TYR A N 1
ATOM 625 C CA . TYR A 1 79 ? 9.745 5.290 -5.849 1.00 78.31 79 TYR A CA 1
ATOM 626 C C . TYR A 1 79 ? 9.925 4.572 -7.182 1.00 78.31 79 TYR A C 1
ATOM 628 O O . TYR A 1 79 ? 9.329 3.519 -7.365 1.00 78.31 79 TYR A O 1
ATOM 636 N N . ASN A 1 80 ? 10.749 5.073 -8.098 1.00 74.69 80 ASN A N 1
ATOM 637 C CA . ASN A 1 80 ? 10.958 4.426 -9.395 1.00 74.69 80 ASN A CA 1
ATOM 638 C C . ASN A 1 80 ? 11.728 3.092 -9.280 1.00 74.69 80 ASN A C 1
ATOM 640 O O . ASN A 1 80 ? 12.117 2.651 -8.197 1.00 74.69 80 ASN A O 1
ATOM 644 N N . LEU A 1 81 ? 12.000 2.468 -10.429 1.00 71.50 81 LEU A N 1
ATOM 645 C CA . LEU A 1 81 ? 12.765 1.218 -10.539 1.00 71.50 81 LEU A CA 1
ATOM 646 C C . LEU A 1 81 ? 14.190 1.277 -9.960 1.00 71.50 81 LEU A C 1
ATOM 648 O O . LEU A 1 81 ? 14.765 0.236 -9.632 1.00 71.50 81 LEU A O 1
ATOM 652 N N . LYS A 1 82 ? 14.770 2.475 -9.846 1.00 75.06 82 LYS A N 1
ATOM 653 C CA . LYS A 1 82 ? 16.088 2.719 -9.247 1.00 75.06 82 LYS A CA 1
ATOM 654 C C . LYS A 1 82 ? 16.007 2.981 -7.738 1.00 75.06 82 LYS A C 1
ATOM 656 O O . LYS A 1 82 ? 17.040 3.108 -7.093 1.00 75.06 82 LYS A O 1
ATOM 661 N N . GLY A 1 83 ? 14.799 3.037 -7.169 1.00 74.69 83 GLY A N 1
ATOM 662 C CA . GLY A 1 83 ? 14.567 3.412 -5.775 1.00 74.69 83 GLY A CA 1
ATOM 663 C C . GLY A 1 83 ? 14.574 4.922 -5.534 1.00 74.69 83 GLY A C 1
ATOM 664 O O . GLY A 1 83 ? 14.566 5.347 -4.383 1.00 74.69 83 GLY A O 1
ATOM 665 N N . GLU A 1 84 ? 14.569 5.741 -6.586 1.00 81.56 84 GLU A N 1
ATOM 666 C CA . GLU A 1 84 ? 14.531 7.199 -6.467 1.00 81.56 84 GLU A CA 1
ATOM 667 C C . GLU A 1 84 ? 13.099 7.652 -6.172 1.00 81.56 84 GLU A C 1
ATOM 669 O O . GLU A 1 84 ? 12.142 7.167 -6.782 1.00 81.56 84 GLU A O 1
ATOM 674 N N . PHE A 1 85 ? 12.947 8.586 -5.234 1.00 85.06 85 PHE A N 1
ATOM 675 C CA . PHE A 1 85 ? 11.651 9.165 -4.895 1.00 85.06 85 PHE A CA 1
ATOM 676 C C . PHE A 1 85 ? 11.048 9.898 -6.100 1.00 85.06 85 PHE A C 1
ATOM 678 O O . PHE A 1 85 ? 11.706 10.724 -6.727 1.00 85.06 85 PHE A O 1
ATOM 685 N N . ILE A 1 86 ? 9.781 9.613 -6.398 1.00 84.88 86 ILE A N 1
ATOM 686 C CA . ILE A 1 86 ? 9.016 10.263 -7.467 1.00 84.88 86 ILE A CA 1
ATOM 687 C C . ILE A 1 86 ? 8.064 11.294 -6.869 1.00 84.88 86 ILE A C 1
ATOM 689 O O . ILE A 1 86 ? 8.060 12.453 -7.273 1.00 84.88 86 ILE A O 1
ATOM 693 N N . ASN A 1 87 ? 7.194 10.862 -5.952 1.00 86.19 87 ASN A N 1
ATOM 694 C CA . ASN A 1 87 ? 6.173 11.715 -5.353 1.00 86.19 87 ASN A CA 1
ATOM 695 C C . ASN A 1 87 ? 5.650 11.145 -4.027 1.00 86.19 87 ASN A C 1
ATOM 697 O O . ASN A 1 87 ? 5.898 9.991 -3.673 1.00 86.19 87 ASN A O 1
ATOM 701 N N . LYS A 1 88 ? 4.880 11.978 -3.323 1.00 87.31 88 LYS A N 1
ATOM 702 C CA . LYS A 1 88 ? 4.110 11.628 -2.129 1.00 87.31 88 LYS A CA 1
ATOM 703 C C . LYS A 1 88 ? 2.661 12.055 -2.333 1.00 87.31 88 LYS A C 1
ATOM 705 O O . LYS A 1 88 ? 2.407 13.167 -2.794 1.00 87.31 88 LYS A O 1
ATOM 710 N N . LYS A 1 89 ? 1.712 11.178 -2.012 1.00 86.38 89 LYS A N 1
ATOM 711 C CA . LYS A 1 89 ? 0.271 11.408 -2.186 1.00 86.38 89 LYS A CA 1
ATOM 712 C C . LYS A 1 89 ? -0.489 11.057 -0.914 1.00 86.38 89 LYS A C 1
ATOM 714 O O . LYS A 1 89 ? -0.062 10.199 -0.146 1.00 86.38 89 LYS A O 1
ATOM 719 N N . LEU A 1 90 ? -1.611 11.737 -0.690 1.00 86.50 90 LEU A N 1
ATOM 720 C CA . LEU A 1 90 ? -2.533 11.393 0.389 1.00 86.50 90 LEU A CA 1
ATOM 721 C C . LEU A 1 90 ? -3.265 10.095 0.028 1.00 86.50 90 LEU A C 1
ATOM 723 O O . LEU A 1 90 ? -3.789 9.961 -1.080 1.00 86.50 90 LEU A O 1
ATOM 727 N N . LEU A 1 91 ? -3.310 9.153 0.963 1.00 84.75 91 LEU A N 1
ATOM 728 C CA . LEU A 1 91 ? -4.117 7.952 0.852 1.00 84.75 91 LEU A CA 1
ATOM 729 C C . LEU A 1 91 ? -5.575 8.302 1.149 1.00 84.75 91 LEU A C 1
ATOM 731 O O . LEU A 1 91 ? -5.914 8.675 2.271 1.00 84.75 91 LEU A O 1
ATOM 735 N N . ILE A 1 92 ? -6.433 8.157 0.145 1.00 83.56 92 ILE A N 1
ATOM 736 C CA . ILE A 1 92 ? -7.880 8.266 0.320 1.00 83.56 92 ILE A CA 1
ATOM 737 C C . ILE A 1 92 ? -8.403 6.867 0.638 1.00 83.56 92 ILE A C 1
ATOM 739 O O . ILE A 1 92 ? -8.238 5.945 -0.162 1.00 83.56 92 ILE A O 1
ATOM 743 N N . TYR A 1 93 ? -9.013 6.713 1.809 1.00 81.94 93 TYR A N 1
ATOM 744 C CA . TYR A 1 93 ? -9.579 5.455 2.284 1.00 81.94 93 TYR A CA 1
ATOM 745 C C . TYR A 1 93 ? -11.022 5.668 2.770 1.00 81.94 93 TYR A C 1
ATOM 747 O O . TYR A 1 93 ? -11.362 6.767 3.223 1.00 81.94 93 TYR A O 1
ATOM 755 N N . PRO A 1 94 ? -11.898 4.653 2.653 1.00 81.19 94 PRO A N 1
ATOM 756 C CA . PRO A 1 94 ? -13.261 4.749 3.160 1.00 81.19 94 PRO A CA 1
ATOM 757 C C . PRO A 1 94 ? -13.258 4.837 4.687 1.00 81.19 94 PRO A C 1
ATOM 759 O O . PRO A 1 94 ? -12.355 4.325 5.346 1.00 81.19 94 PRO A O 1
ATOM 762 N N . LYS A 1 95 ? -14.286 5.461 5.265 1.00 84.19 95 LYS A N 1
ATOM 763 C CA . LYS A 1 95 ? -14.504 5.370 6.712 1.00 84.19 95 LYS A CA 1
ATOM 764 C C . LYS A 1 95 ? -14.835 3.915 7.047 1.00 84.19 95 LYS A C 1
ATOM 766 O O . LYS A 1 95 ? -15.795 3.387 6.499 1.00 84.19 95 LYS A O 1
ATOM 771 N N . LEU A 1 96 ? -14.019 3.300 7.897 1.00 83.94 96 LEU A N 1
ATOM 772 C CA . LEU A 1 96 ? -14.143 1.904 8.307 1.00 83.94 96 LEU A CA 1
ATOM 773 C C . LEU A 1 96 ? -14.203 1.829 9.831 1.00 83.94 96 LEU A C 1
ATOM 775 O O . LEU A 1 96 ? -13.408 2.480 10.515 1.00 83.94 96 LEU A O 1
ATOM 779 N N . ASN A 1 97 ? -15.111 1.013 10.349 1.00 86.00 97 ASN A N 1
ATOM 780 C CA . ASN A 1 97 ? -15.080 0.555 11.734 1.00 86.00 97 ASN A CA 1
ATOM 781 C C . ASN A 1 97 ? -14.044 -0.572 11.894 1.00 86.00 97 ASN A C 1
ATOM 783 O O . ASN A 1 97 ? -13.620 -1.167 10.896 1.00 86.00 97 ASN A O 1
ATOM 787 N N . PRO A 1 98 ? -13.583 -0.862 13.124 1.00 86.19 98 PRO A N 1
ATOM 788 C CA . PRO A 1 98 ? -12.679 -1.981 13.368 1.00 86.19 98 PRO A CA 1
ATOM 789 C C . PRO A 1 98 ? -13.180 -3.280 12.723 1.00 86.19 98 PRO A C 1
ATOM 791 O O . PRO A 1 98 ? -14.364 -3.594 12.789 1.00 86.19 98 PRO A O 1
ATOM 794 N N . ASP A 1 99 ? -12.263 -3.997 12.077 1.00 86.88 99 ASP A N 1
ATOM 795 C CA . ASP A 1 99 ? -12.474 -5.227 11.308 1.00 86.88 99 ASP A CA 1
ATOM 796 C C . ASP A 1 99 ? -13.288 -5.112 10.009 1.00 86.88 99 ASP A C 1
ATOM 798 O O . ASP A 1 99 ? -13.431 -6.107 9.290 1.00 86.88 99 ASP A O 1
ATOM 802 N N . GLU A 1 100 ? -13.734 -3.912 9.632 1.00 89.44 100 GLU A N 1
ATOM 803 C CA . GLU A 1 100 ? -14.389 -3.691 8.345 1.00 89.44 100 GLU A CA 1
ATOM 804 C C . GLU A 1 100 ? -13.407 -3.669 7.172 1.00 89.44 100 GLU A C 1
ATOM 806 O O . GLU A 1 100 ? -12.210 -3.368 7.288 1.00 89.44 100 GLU A O 1
ATOM 811 N N . PHE A 1 101 ? -13.964 -3.964 5.998 1.00 90.69 101 PHE A N 1
ATOM 812 C CA . PHE A 1 101 ? -13.249 -3.937 4.737 1.00 90.69 101 PHE A CA 1
ATOM 813 C C . PHE A 1 101 ? -13.697 -2.774 3.862 1.00 90.69 101 PHE A C 1
ATOM 815 O O . PHE A 1 101 ? -14.884 -2.494 3.723 1.00 90.69 101 PHE A O 1
ATOM 822 N N . GLY A 1 102 ? -12.728 -2.170 3.190 1.00 90.19 102 GLY A N 1
ATOM 823 C CA . GLY A 1 102 ? -12.928 -1.146 2.183 1.00 90.19 102 GLY A CA 1
ATOM 824 C C . GLY A 1 102 ? -12.122 -1.420 0.923 1.00 90.19 102 GLY A C 1
ATOM 825 O O . GLY A 1 102 ? -11.400 -2.415 0.817 1.00 90.19 102 GLY A O 1
ATOM 826 N N . ILE A 1 103 ? -12.223 -0.495 -0.025 1.00 89.69 103 ILE A N 1
ATOM 827 C CA . ILE A 1 103 ? -11.429 -0.491 -1.252 1.00 89.69 103 ILE A CA 1
ATOM 828 C C . ILE A 1 103 ? -10.577 0.770 -1.276 1.00 89.69 103 ILE A C 1
ATOM 830 O O . ILE A 1 103 ? -11.062 1.864 -0.993 1.00 89.69 103 ILE A O 1
ATOM 834 N N . VAL A 1 104 ? -9.304 0.601 -1.618 1.00 87.56 104 VAL A N 1
ATOM 835 C CA . VAL A 1 104 ? -8.337 1.688 -1.767 1.00 87.56 104 VAL A CA 1
ATOM 836 C C . VAL A 1 104 ? -7.633 1.537 -3.104 1.00 87.56 104 VAL A C 1
ATOM 838 O O . VAL A 1 104 ? -7.204 0.441 -3.462 1.00 87.56 104 VAL A O 1
ATOM 841 N N . THR A 1 105 ? -7.482 2.652 -3.815 1.00 85.88 105 THR A N 1
ATOM 842 C CA . THR A 1 105 ? -6.752 2.710 -5.082 1.00 85.88 105 THR A CA 1
ATOM 843 C C . THR A 1 105 ? -5.550 3.633 -4.945 1.00 85.88 105 THR A C 1
ATOM 845 O O . THR A 1 105 ? -5.686 4.822 -4.663 1.00 85.88 105 THR A O 1
ATOM 848 N N . PHE A 1 106 ? -4.361 3.089 -5.185 1.00 82.75 106 PHE A N 1
ATOM 849 C CA . PHE A 1 106 ? -3.123 3.846 -5.289 1.00 82.75 106 PHE A CA 1
ATOM 850 C C . PHE A 1 106 ? -2.946 4.306 -6.739 1.00 82.75 106 PHE A C 1
ATOM 852 O O . PHE A 1 106 ? -2.718 3.503 -7.649 1.00 82.75 106 PHE A O 1
ATOM 859 N N . PHE A 1 107 ? -3.050 5.615 -6.968 1.00 75.12 107 PHE A N 1
ATOM 860 C CA . PHE A 1 107 ? -2.931 6.203 -8.303 1.00 75.12 107 PHE A CA 1
ATOM 861 C C . PHE A 1 107 ? -1.462 6.326 -8.718 1.00 75.12 107 PHE A C 1
ATOM 863 O O . PHE A 1 107 ? -0.742 7.207 -8.225 1.00 75.12 107 PHE A O 1
ATOM 870 N N . HIS A 1 108 ? -1.026 5.452 -9.626 1.00 67.75 108 HIS A N 1
ATOM 871 C CA . HIS A 1 108 ? 0.337 5.395 -10.162 1.00 67.75 108 HIS A CA 1
ATOM 872 C C . HIS A 1 108 ? 0.514 6.204 -11.444 1.00 67.75 108 HIS A C 1
ATOM 874 O O . HIS A 1 108 ? -0.403 6.320 -12.247 1.00 67.75 108 HIS A O 1
ATOM 880 N N . VAL A 1 109 ? 1.724 6.733 -11.632 1.00 55.78 109 VAL A N 1
ATOM 881 C CA . VAL A 1 109 ? 2.169 7.317 -12.904 1.00 55.78 109 VAL A CA 1
ATOM 882 C C . VAL A 1 109 ? 2.816 6.202 -13.739 1.00 55.78 109 VAL A C 1
ATOM 884 O O . VAL A 1 109 ? 3.581 5.400 -13.197 1.00 55.78 109 VAL A O 1
ATOM 887 N N . HIS A 1 110 ? 2.486 6.112 -15.033 1.00 50.53 110 HIS A N 1
ATOM 888 C CA . HIS A 1 110 ? 3.032 5.108 -15.959 1.00 50.53 110 HIS A CA 1
ATOM 889 C C . HIS A 1 110 ? 4.571 5.026 -15.900 1.00 50.53 110 HIS A C 1
ATOM 891 O O . HIS A 1 110 ? 5.251 6.041 -15.784 1.00 50.53 110 HIS A O 1
ATOM 897 N N . GLY A 1 111 ? 5.120 3.806 -15.983 1.00 48.41 111 GLY A N 1
ATOM 898 C CA . GLY A 1 111 ? 6.572 3.542 -15.999 1.00 48.41 111 GLY A CA 1
ATOM 899 C C . GLY A 1 111 ? 7.238 3.480 -14.619 1.00 48.41 111 GLY A C 1
ATOM 900 O O . GLY A 1 111 ? 8.389 3.066 -14.493 1.00 48.41 111 GLY A O 1
ATOM 901 N N . ALA A 1 112 ? 6.509 3.835 -13.564 1.00 49.62 112 ALA A N 1
ATOM 902 C CA . ALA A 1 112 ? 6.985 3.757 -12.199 1.00 49.62 112 ALA A CA 1
ATOM 903 C C . ALA A 1 112 ? 6.649 2.377 -11.617 1.00 49.62 112 ALA A C 1
ATOM 905 O O . ALA A 1 112 ? 5.601 2.185 -11.005 1.00 49.62 112 ALA A O 1
ATOM 906 N N . THR A 1 113 ? 7.512 1.385 -11.807 1.00 54.47 113 THR A N 1
ATOM 907 C CA . THR A 1 113 ? 7.411 0.101 -11.101 1.00 54.47 113 THR A CA 1
ATOM 908 C C . THR A 1 113 ? 7.839 0.331 -9.663 1.00 54.47 113 THR A C 1
ATOM 910 O O . THR A 1 113 ? 9.017 0.500 -9.364 1.00 54.47 113 THR A O 1
ATOM 913 N N . THR A 1 114 ? 6.863 0.495 -8.785 1.00 55.84 114 THR A N 1
ATOM 914 C CA . THR A 1 114 ? 7.045 1.348 -7.611 1.00 55.84 114 THR A CA 1
ATOM 915 C C . THR A 1 114 ? 6.863 0.571 -6.331 1.00 55.84 114 THR A C 1
ATOM 917 O O . THR A 1 114 ? 5.874 -0.132 -6.146 1.00 55.84 114 THR A O 1
ATOM 920 N N . ASN A 1 115 ? 7.820 0.743 -5.424 1.00 60.06 115 ASN A N 1
ATOM 921 C CA . ASN A 1 115 ? 7.585 0.487 -4.014 1.00 60.06 115 ASN A CA 1
ATOM 922 C C . ASN A 1 115 ? 6.644 1.583 -3.510 1.00 60.06 115 ASN A C 1
ATOM 924 O O . ASN A 1 115 ? 6.953 2.766 -3.649 1.00 60.06 115 ASN A O 1
ATOM 928 N N . LEU A 1 116 ? 5.500 1.200 -2.959 1.00 58.88 116 LEU A N 1
ATOM 929 C CA . LEU A 1 116 ? 4.640 2.105 -2.211 1.00 58.88 116 LEU A CA 1
ATOM 930 C C . LEU A 1 116 ? 5.028 2.008 -0.747 1.00 58.88 116 LEU A C 1
ATOM 932 O O . LEU A 1 116 ? 4.827 0.950 -0.157 1.00 58.88 116 LEU A O 1
ATOM 936 N N . VAL A 1 117 ? 5.575 3.084 -0.185 1.00 68.38 117 VAL A N 1
ATOM 937 C CA . VAL A 1 117 ? 5.807 3.182 1.261 1.00 68.38 117 VAL A CA 1
ATOM 938 C C . VAL A 1 117 ? 4.674 3.986 1.858 1.00 68.38 117 VAL A C 1
ATOM 940 O O . VAL A 1 117 ? 4.528 5.161 1.535 1.00 68.38 117 VAL A O 1
ATOM 943 N N . ILE A 1 118 ? 3.866 3.344 2.693 1.00 66.50 118 ILE A N 1
ATOM 944 C CA . ILE A 1 118 ? 2.782 4.009 3.417 1.00 66.50 118 ILE A CA 1
ATOM 945 C C . ILE A 1 118 ? 3.383 4.613 4.696 1.00 66.50 118 ILE A C 1
ATOM 947 O O . ILE A 1 118 ? 4.143 3.931 5.392 1.00 66.50 118 ILE A O 1
ATOM 951 N N . GLU A 1 119 ? 3.088 5.888 4.961 1.00 67.31 119 GLU A N 1
ATOM 952 C CA . GLU A 1 119 ? 3.621 6.697 6.071 1.00 67.31 119 GLU A CA 1
ATOM 953 C C . GLU A 1 119 ? 2.526 7.353 6.907 1.00 67.31 119 GLU A C 1
ATOM 955 O O . GLU A 1 119 ? 1.534 7.852 6.317 1.00 67.31 119 GLU A O 1
#